Protein AF-A0A3D2X6V4-F1 (afdb_monomer)

Radius of gyration: 18.74 Å; Cα contacts (8 Å, |Δi|>4): 229; chains: 1; bounding box: 44×40×60 Å

Mean predicted aligned error: 4.32 Å

Structure (mmCIF, N/CA/C/O backbone):
data_AF-A0A3D2X6V4-F1
#
_entry.id   AF-A0A3D2X6V4-F1
#
loop_
_atom_site.group_PDB
_atom_site.id
_atom_site.type_symbol
_atom_site.label_atom_id
_atom_site.label_alt_id
_atom_site.label_comp_id
_atom_site.label_asym_id
_atom_site.label_entity_id
_atom_site.label_seq_id
_atom_site.pdbx_PDB_ins_code
_atom_site.Cartn_x
_atom_site.Cartn_y
_atom_site.Cartn_z
_atom_site.occupancy
_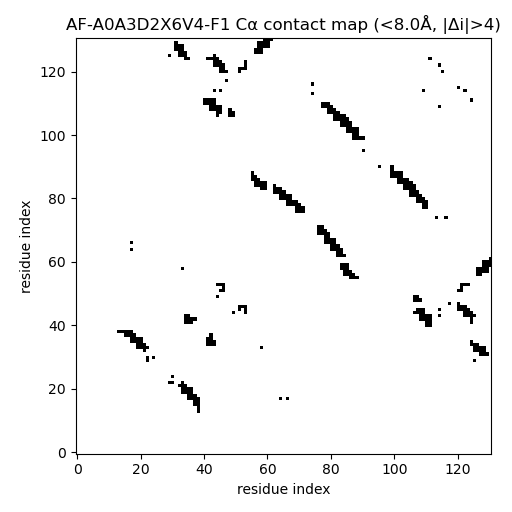atom_site.B_iso_or_equiv
_atom_site.auth_seq_id
_atom_site.auth_comp_id
_atom_site.auth_asym_id
_atom_site.auth_atom_id
_atom_site.pdbx_PDB_model_num
ATOM 1 N N . THR A 1 1 ? -25.297 -5.322 30.248 1.00 78.06 1 THR A N 1
ATOM 2 C CA . THR A 1 1 ? -25.780 -3.931 30.101 1.00 78.06 1 THR A CA 1
ATOM 3 C C . THR A 1 1 ? -25.571 -3.215 31.419 1.00 78.06 1 THR A C 1
ATOM 5 O O . THR A 1 1 ? -25.743 -3.852 32.450 1.00 78.06 1 THR A O 1
ATOM 8 N N . LYS A 1 2 ? -25.126 -1.953 31.391 1.00 87.19 2 LYS A N 1
ATOM 9 C CA . LYS A 1 2 ? -24.884 -1.101 32.570 1.00 87.19 2 LYS A CA 1
ATOM 10 C C . LYS A 1 2 ? -25.842 0.096 32.494 1.00 87.19 2 LYS A C 1
ATOM 12 O O . LYS A 1 2 ? -26.095 0.571 31.390 1.00 87.19 2 LYS A O 1
ATOM 17 N N . GLU A 1 3 ? -26.372 0.552 33.625 1.00 90.50 3 GLU A N 1
ATOM 18 C CA . GLU A 1 3 ? -27.069 1.842 33.704 1.00 90.50 3 GLU A CA 1
ATOM 19 C C . GLU A 1 3 ? -26.034 2.962 33.853 1.00 90.50 3 GLU A C 1
ATOM 21 O O . GLU A 1 3 ? -25.166 2.889 34.726 1.00 90.50 3 GLU A O 1
ATOM 26 N N . TYR A 1 4 ? -26.099 3.951 32.963 1.00 94.31 4 TYR A N 1
ATOM 27 C CA . TYR A 1 4 ? -25.182 5.090 32.932 1.00 94.31 4 TYR A CA 1
ATOM 28 C C . TYR A 1 4 ? -25.797 6.294 33.643 1.00 94.31 4 TYR A C 1
ATOM 30 O O . TYR A 1 4 ? -27.011 6.496 33.581 1.00 94.31 4 TYR A O 1
ATOM 38 N N . GLN A 1 5 ? -24.957 7.087 34.300 1.00 95.06 5 GLN A N 1
ATOM 39 C CA . GLN A 1 5 ? -25.352 8.317 34.987 1.00 95.06 5 GLN A CA 1
ATOM 40 C C . GLN A 1 5 ? -24.787 9.552 34.281 1.00 95.06 5 GLN A C 1
ATOM 42 O O . GLN A 1 5 ? -23.869 9.465 33.464 1.00 95.06 5 GLN A O 1
ATOM 47 N N . GLU A 1 6 ? -25.358 10.716 34.587 1.00 93.69 6 GLU A N 1
ATOM 48 C CA . GLU A 1 6 ? -24.840 11.995 34.105 1.00 93.69 6 GLU A CA 1
ATOM 49 C C . GLU A 1 6 ? -23.374 12.163 34.541 1.00 93.69 6 GLU A C 1
ATOM 51 O O . GLU A 1 6 ? -23.052 12.038 35.721 1.00 93.69 6 GLU A O 1
ATOM 56 N N . GLY A 1 7 ? -22.486 12.410 33.574 1.00 94.69 7 GLY A N 1
ATOM 57 C CA . GLY A 1 7 ? -21.041 12.512 33.798 1.00 94.69 7 GLY A CA 1
ATOM 58 C C . GLY A 1 7 ? -20.243 11.218 33.591 1.00 94.69 7 GLY A C 1
ATOM 59 O O . GLY A 1 7 ? -19.022 11.263 33.703 1.00 94.69 7 GLY A O 1
ATOM 60 N N . ASP A 1 8 ? -20.877 10.086 33.262 1.00 95.88 8 ASP A N 1
ATOM 61 C CA . ASP A 1 8 ? -20.138 8.876 32.881 1.00 95.88 8 ASP A CA 1
ATOM 62 C C . ASP A 1 8 ? -19.382 9.075 31.553 1.00 95.88 8 ASP A C 1
ATOM 64 O O . ASP A 1 8 ? -19.969 9.429 30.528 1.00 95.88 8 ASP A O 1
ATOM 68 N N . GLU A 1 9 ? -18.086 8.755 31.551 1.00 95.69 9 GLU A N 1
ATOM 69 C CA . GLU A 1 9 ? -17.241 8.737 30.356 1.00 95.69 9 GLU A CA 1
ATOM 70 C C . GLU A 1 9 ? -16.911 7.299 29.938 1.00 95.69 9 GLU A C 1
ATOM 72 O O . GLU A 1 9 ? -16.644 6.421 30.765 1.00 95.69 9 GLU A O 1
ATOM 77 N N . ILE A 1 10 ? -16.920 7.051 28.628 1.00 93.81 10 ILE A N 1
ATOM 78 C CA . ILE A 1 10 ? -16.457 5.794 28.038 1.00 93.81 10 ILE A CA 1
ATOM 79 C C . ILE A 1 10 ? -15.266 6.121 27.150 1.00 93.81 10 ILE A C 1
ATOM 81 O O . ILE A 1 10 ? -15.422 6.698 26.074 1.00 93.81 10 ILE A O 1
ATOM 85 N N . GLU A 1 11 ? -14.082 5.717 27.591 1.00 95.62 11 GLU A N 1
ATOM 86 C CA . GLU A 1 11 ? -12.873 5.807 26.785 1.00 95.62 11 GLU A CA 1
ATOM 87 C C . GLU A 1 11 ? -12.680 4.520 25.976 1.00 95.62 11 GLU A C 1
ATOM 89 O O . GLU A 1 11 ? -12.779 3.407 26.498 1.00 95.62 11 GLU A O 1
ATOM 94 N N . LEU A 1 12 ? -12.399 4.678 24.682 1.00 95.00 12 LEU A N 1
ATOM 95 C CA . LEU A 1 12 ? -12.106 3.580 23.772 1.00 95.00 12 LEU A CA 1
ATOM 96 C C . LEU A 1 12 ? -10.762 3.829 23.095 1.00 95.00 12 LEU A C 1
ATOM 98 O O . LEU A 1 12 ? -10.598 4.787 22.341 1.00 95.00 12 LEU A O 1
ATOM 102 N N . THR A 1 13 ? -9.823 2.914 23.300 1.00 95.56 13 THR A N 1
ATOM 103 C CA . THR A 1 13 ? -8.584 2.859 22.526 1.00 95.56 13 THR A CA 1
ATOM 104 C C . THR A 1 13 ? -8.712 1.763 21.478 1.00 95.56 13 THR A C 1
ATOM 106 O O . THR A 1 13 ? -8.885 0.591 21.809 1.00 95.56 13 THR A O 1
ATOM 109 N N . LEU A 1 14 ? -8.639 2.146 20.205 1.00 95.25 14 LEU A N 1
ATOM 110 C CA . LEU A 1 14 ? -8.661 1.218 19.078 1.00 95.25 14 LEU A CA 1
ATOM 111 C C . LEU A 1 14 ? -7.256 1.032 18.514 1.00 95.25 14 LEU A C 1
ATOM 113 O O . LEU A 1 14 ? -6.478 1.985 18.439 1.00 95.25 14 LEU A O 1
ATOM 117 N N . ASP A 1 15 ? -6.954 -0.191 18.082 1.00 94.44 15 ASP A N 1
ATOM 118 C CA . ASP A 1 15 ? -5.701 -0.488 17.400 1.00 94.44 15 ASP A CA 1
ATOM 119 C C . ASP A 1 15 ? -5.670 0.194 16.024 1.00 94.44 15 ASP A C 1
ATOM 121 O O . ASP A 1 15 ? -6.526 -0.025 15.164 1.00 94.44 15 ASP A O 1
ATOM 125 N N . MET A 1 16 ? -4.664 1.045 15.835 1.00 95.31 16 MET A N 1
ATOM 126 C CA . MET A 1 16 ? -4.398 1.773 14.596 1.00 95.31 16 MET A CA 1
ATOM 127 C C . MET A 1 16 ? -3.050 1.362 13.990 1.00 95.31 16 MET A C 1
ATOM 129 O O . MET A 1 16 ? -2.430 2.152 13.265 1.00 95.31 16 MET A O 1
ATOM 133 N N . SER A 1 17 ? -2.587 0.151 14.304 1.00 96.19 17 SER A N 1
ATOM 134 C CA . SER A 1 17 ? -1.446 -0.494 13.665 1.00 96.19 17 SER A CA 1
ATOM 135 C C . SER A 1 17 ? -1.712 -0.711 12.177 1.00 96.19 17 SER A C 1
ATOM 137 O O . SER A 1 17 ? -2.854 -0.811 11.717 1.00 96.19 17 SER A O 1
ATOM 139 N N . VAL A 1 18 ? -0.633 -0.751 11.398 1.00 97.25 18 VAL A N 1
ATOM 140 C CA . VAL A 1 18 ? -0.713 -1.122 9.986 1.00 97.25 18 VAL A CA 1
ATOM 141 C C . VAL A 1 18 ? -0.752 -2.641 9.890 1.00 97.25 18 VAL A C 1
ATOM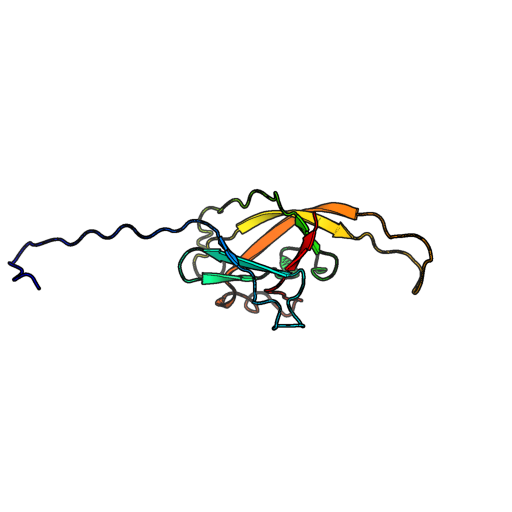 143 O O . VAL A 1 18 ? 0.139 -3.323 10.391 1.00 97.25 18 VAL A O 1
ATOM 146 N N . HIS A 1 19 ? -1.757 -3.163 9.200 1.00 96.81 19 HIS A N 1
ATOM 147 C CA . HIS A 1 19 ? -1.885 -4.577 8.894 1.00 96.81 19 HIS A CA 1
ATOM 148 C C . HIS A 1 19 ? -1.605 -4.831 7.416 1.00 96.81 19 HIS A C 1
ATOM 150 O O . HIS A 1 19 ? -2.122 -4.141 6.532 1.00 96.81 19 HIS A O 1
ATOM 156 N N . LYS A 1 20 ? -0.813 -5.873 7.164 1.00 96.94 20 LYS A N 1
ATOM 157 C CA . LYS A 1 20 ? -0.764 -6.550 5.871 1.00 96.94 20 LYS A CA 1
ATOM 158 C C . LYS A 1 20 ? -1.968 -7.482 5.781 1.00 96.94 20 LYS A C 1
ATOM 160 O O . LYS A 1 20 ? -2.155 -8.341 6.640 1.00 96.94 20 LYS A O 1
ATOM 165 N N . VAL A 1 21 ? -2.795 -7.284 4.764 1.00 97.56 21 VAL A N 1
ATOM 166 C CA . VAL A 1 21 ? -4.016 -8.056 4.536 1.00 97.56 21 VAL A CA 1
ATOM 167 C C . VAL A 1 21 ? -3.798 -8.979 3.350 1.00 97.56 21 VAL A C 1
ATOM 169 O O . VAL A 1 21 ? -3.379 -8.541 2.277 1.00 97.56 21 VAL A O 1
ATOM 172 N N . TYR A 1 22 ? -4.128 -10.251 3.550 1.00 97.81 22 TYR A N 1
ATOM 173 C CA . TYR A 1 22 ? -4.006 -11.310 2.557 1.00 97.81 22 TYR A CA 1
ATOM 174 C C . TYR A 1 22 ? -5.376 -11.877 2.222 1.00 97.81 22 TYR A C 1
ATOM 176 O O . TYR A 1 22 ? -6.260 -11.969 3.076 1.00 97.81 22 TYR A O 1
ATOM 184 N N . THR A 1 23 ? -5.555 -12.279 0.969 1.00 97.88 23 THR A N 1
ATOM 185 C CA . THR A 1 23 ? -6.773 -12.985 0.565 1.00 97.88 23 THR A CA 1
ATOM 186 C C . THR A 1 23 ? -6.675 -14.480 0.831 1.00 97.88 23 THR A C 1
ATOM 188 O O . THR A 1 23 ? -5.593 -15.055 0.928 1.00 97.88 23 THR A O 1
ATOM 191 N N . ASN A 1 24 ? -7.834 -15.132 0.916 1.00 98.19 24 ASN A N 1
ATOM 192 C CA . ASN A 1 24 ? -7.899 -16.582 0.812 1.00 98.19 24 ASN A CA 1
ATOM 193 C C . ASN A 1 24 ? -7.323 -17.038 -0.543 1.00 98.19 24 ASN A C 1
ATOM 195 O O . ASN A 1 24 ? -7.578 -16.398 -1.562 1.00 98.19 24 ASN A O 1
ATOM 199 N N . SER A 1 25 ? -6.639 -18.184 -0.576 1.00 96.50 25 SER A N 1
ATOM 200 C CA . SER A 1 25 ? -6.028 -18.744 -1.793 1.00 96.50 25 SER A CA 1
ATOM 201 C C . SER A 1 25 ? -7.012 -19.020 -2.939 1.00 96.50 25 SER A C 1
ATOM 203 O O . SER A 1 25 ? -6.598 -19.162 -4.085 1.00 96.50 25 SER A O 1
ATOM 205 N N . LYS A 1 26 ? -8.322 -19.060 -2.664 1.00 97.81 26 LYS A N 1
ATOM 206 C CA . LYS A 1 26 ? -9.371 -19.151 -3.691 1.00 97.81 26 LYS A CA 1
ATOM 207 C C . LYS A 1 26 ? -9.550 -17.861 -4.505 1.00 97.81 26 LYS A C 1
ATOM 209 O O . LYS A 1 26 ? -10.207 -17.896 -5.543 1.00 97.81 26 LYS A O 1
ATOM 214 N N . VAL A 1 27 ? -8.989 -16.730 -4.071 1.00 98.12 27 VAL A N 1
ATOM 215 C CA . VAL A 1 27 ? -9.018 -15.462 -4.816 1.00 98.12 27 VAL A CA 1
ATOM 216 C C . VAL A 1 27 ? -7.815 -15.408 -5.758 1.00 98.12 27 VAL A C 1
ATOM 218 O O . VAL A 1 27 ? -6.781 -14.817 -5.452 1.00 98.12 27 VAL A O 1
ATOM 221 N N . ALA A 1 28 ? -7.951 -16.037 -6.926 1.00 97.44 28 ALA A N 1
ATOM 222 C CA . ALA A 1 28 ? -6.847 -16.222 -7.873 1.00 97.44 28 ALA A CA 1
ATOM 223 C C . ALA A 1 28 ? -6.132 -14.908 -8.249 1.00 97.44 28 ALA A C 1
ATOM 225 O O . ALA A 1 28 ? -4.905 -14.861 -8.259 1.00 97.44 28 ALA A O 1
ATOM 226 N N . ASN A 1 29 ? -6.880 -13.818 -8.457 1.00 97.00 29 ASN A N 1
ATOM 227 C CA . ASN A 1 29 ? -6.317 -12.525 -8.870 1.00 97.00 29 ASN A CA 1
ATOM 228 C C . ASN A 1 29 ? -5.400 -11.873 -7.820 1.00 97.00 29 ASN A C 1
ATOM 230 O O . ASN A 1 29 ? -4.624 -10.988 -8.169 1.00 97.00 29 ASN A O 1
ATOM 234 N N . ASN A 1 30 ? -5.475 -12.310 -6.558 1.00 97.56 30 ASN A N 1
ATOM 235 C CA . ASN A 1 30 ? -4.703 -11.751 -5.448 1.00 97.56 30 ASN A CA 1
ATOM 236 C C . ASN A 1 30 ? -3.665 -12.738 -4.893 1.00 97.56 30 ASN A C 1
ATOM 238 O O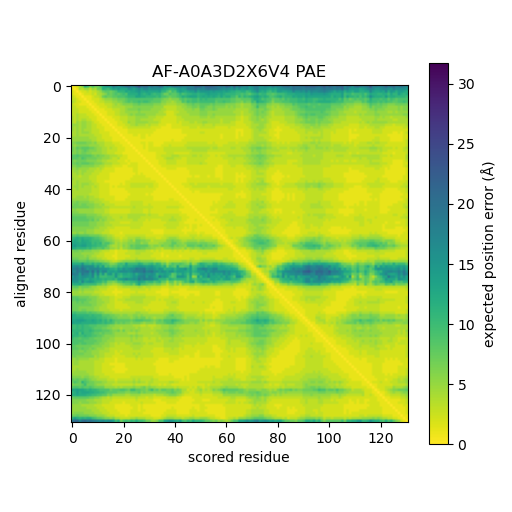 . ASN A 1 30 ? -3.114 -12.525 -3.813 1.00 97.56 30 ASN A O 1
ATOM 242 N N . THR A 1 31 ? -3.382 -13.822 -5.618 1.00 96.31 31 THR A N 1
ATOM 243 C CA . THR A 1 31 ? -2.316 -14.755 -5.239 1.00 96.31 31 THR A CA 1
ATOM 244 C C . THR A 1 31 ? -0.964 -14.039 -5.269 1.00 96.31 31 THR A C 1
ATOM 246 O O . THR A 1 31 ? -0.621 -13.403 -6.263 1.00 96.31 31 THR A O 1
ATOM 249 N N . GLY A 1 32 ? -0.205 -14.128 -4.171 1.00 96.06 32 GLY A N 1
ATOM 250 C CA . GLY A 1 32 ? 1.077 -13.426 -4.020 1.00 96.06 32 GLY A CA 1
ATOM 251 C C . GLY A 1 32 ? 0.954 -11.904 -3.881 1.00 96.06 32 GLY A C 1
ATOM 252 O O . GLY A 1 32 ? 1.937 -11.196 -4.083 1.00 96.06 32 GLY A O 1
ATOM 253 N N . MET A 1 33 ? -0.242 -11.390 -3.574 1.00 97.81 33 MET A N 1
ATOM 254 C CA . MET A 1 33 ? -0.491 -9.963 -3.379 1.00 97.81 33 MET A CA 1
ATOM 255 C C . MET A 1 33 ? -0.828 -9.653 -1.919 1.00 97.81 33 MET A C 1
ATOM 257 O O . MET A 1 33 ? -1.451 -10.455 -1.221 1.00 97.81 33 MET A O 1
ATOM 261 N N . VAL A 1 34 ? -0.499 -8.436 -1.499 1.00 97.62 34 VAL A N 1
ATOM 262 C CA . VAL A 1 34 ? -0.795 -7.884 -0.177 1.00 97.62 34 VAL A CA 1
ATOM 263 C C . VAL A 1 34 ? -1.487 -6.530 -0.314 1.00 97.62 34 VAL A C 1
A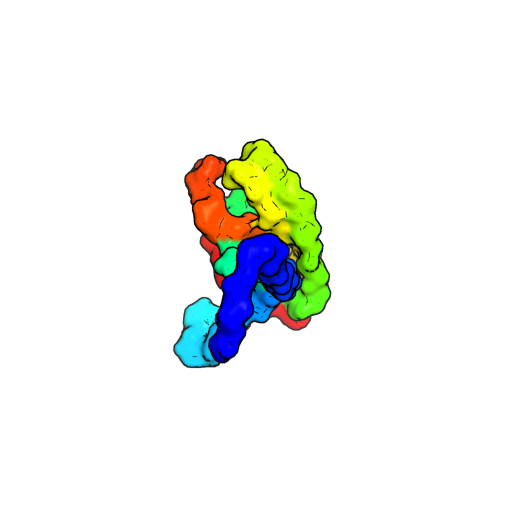TOM 265 O O . VAL A 1 34 ? -1.143 -5.729 -1.183 1.00 97.62 34 VAL A O 1
ATOM 268 N N . ALA A 1 35 ? -2.470 -6.267 0.542 1.00 98.31 35 ALA A N 1
ATOM 269 C CA . ALA A 1 35 ? -3.039 -4.934 0.730 1.00 98.31 35 ALA A CA 1
ATOM 270 C C . ALA A 1 35 ? -2.602 -4.367 2.084 1.00 98.31 35 ALA A C 1
ATOM 272 O O . ALA A 1 35 ? -2.349 -5.116 3.029 1.00 98.31 35 ALA A O 1
ATOM 273 N N . LEU A 1 36 ? -2.528 -3.042 2.188 1.00 98.31 36 LEU A N 1
ATOM 274 C CA . LEU A 1 36 ? -2.227 -2.361 3.445 1.00 98.31 36 LEU A CA 1
ATOM 275 C C . LEU A 1 36 ? -3.500 -1.761 4.035 1.00 98.31 36 LEU A C 1
ATOM 277 O O . LEU A 1 36 ? -4.279 -1.116 3.331 1.00 98.31 36 LEU A O 1
ATOM 281 N N . GLN A 1 37 ? -3.690 -1.954 5.335 1.00 98.25 37 GLN A N 1
ATOM 282 C CA . GLN A 1 37 ? -4.813 -1.410 6.086 1.00 98.25 37 GLN A CA 1
ATOM 283 C C . GLN A 1 37 ? -4.310 -0.736 7.360 1.00 98.25 37 GLN A C 1
ATOM 285 O O . GLN A 1 37 ? -3.402 -1.242 8.012 1.00 98.25 37 GLN A O 1
ATOM 290 N N . ARG A 1 38 ? -4.924 0.385 7.745 1.00 97.50 38 ARG A N 1
ATOM 291 C CA . ARG A 1 38 ? -4.721 1.007 9.057 1.00 97.50 38 ARG A CA 1
ATOM 292 C C . ARG A 1 38 ? -6.066 1.417 9.645 1.00 97.50 38 ARG A C 1
ATOM 294 O O . ARG A 1 38 ? -6.766 2.249 9.063 1.00 97.50 38 ARG A O 1
ATOM 301 N N . GLY A 1 39 ? -6.430 0.844 10.793 1.00 96.19 39 GLY A N 1
ATOM 302 C CA . GLY A 1 39 ? -7.786 0.977 11.328 1.00 96.19 39 GLY A CA 1
ATOM 303 C C . GLY A 1 39 ? -8.820 0.508 10.290 1.00 96.19 39 GLY A C 1
ATOM 304 O O . GLY A 1 39 ? -8.632 -0.556 9.702 1.00 96.19 39 GLY A O 1
ATOM 305 N N . PRO A 1 40 ? -9.879 1.280 9.993 1.00 96.38 40 PRO A N 1
ATOM 306 C CA . PRO A 1 40 ? -10.885 0.900 8.997 1.00 96.38 40 PRO A CA 1
ATOM 307 C C . PRO A 1 40 ? -10.481 1.212 7.544 1.00 96.38 40 PRO A C 1
ATOM 309 O O . PRO A 1 40 ? -11.253 0.945 6.626 1.00 96.38 40 PRO A O 1
ATOM 312 N N . LEU A 1 41 ? -9.315 1.826 7.313 1.00 97.50 41 LEU A N 1
ATOM 313 C CA . LEU A 1 41 ? -8.946 2.358 6.002 1.00 97.50 41 LEU A CA 1
ATOM 314 C C . LEU A 1 41 ? -8.027 1.404 5.243 1.00 97.50 41 LEU A C 1
ATOM 316 O O . LEU A 1 41 ? -6.945 1.061 5.720 1.00 97.50 41 LEU A O 1
ATOM 320 N N . VAL A 1 42 ? -8.437 1.048 4.026 1.00 98.56 42 VAL A N 1
ATOM 321 C CA . VAL A 1 42 ? -7.590 0.386 3.025 1.00 98.56 42 VAL A CA 1
ATOM 322 C C . VAL A 1 42 ? -6.768 1.438 2.285 1.00 98.56 42 VAL A C 1
ATOM 324 O O . VAL A 1 42 ? -7.271 2.517 1.968 1.00 98.56 42 VAL A O 1
ATOM 327 N N . TYR A 1 43 ? -5.512 1.114 2.000 1.00 98.56 43 TYR A N 1
ATOM 328 C CA . TYR A 1 43 ? -4.565 1.980 1.308 1.00 98.56 43 TYR A CA 1
ATOM 329 C C . TYR A 1 43 ? -4.311 1.517 -0.130 1.00 98.56 43 TYR A C 1
ATOM 331 O O . TYR A 1 43 ? -4.442 0.337 -0.457 1.00 98.56 43 TYR A O 1
ATOM 339 N N . CYS A 1 44 ? -3.911 2.454 -0.987 1.00 98.38 44 CYS A N 1
ATOM 340 C CA . CYS A 1 44 ? -3.465 2.197 -2.352 1.00 98.38 44 CYS A CA 1
ATOM 341 C C . CYS A 1 44 ? -2.180 2.965 -2.675 1.00 98.38 44 CYS A C 1
ATOM 343 O O . CYS A 1 44 ? -1.915 4.024 -2.103 1.00 98.38 44 CYS A O 1
ATOM 345 N N . VAL A 1 45 ? -1.413 2.460 -3.640 1.00 98.19 45 VAL A N 1
ATOM 346 C CA . VAL A 1 45 ? -0.319 3.207 -4.275 1.00 98.19 45 VAL A CA 1
ATOM 347 C C . VAL A 1 45 ? -0.858 3.950 -5.493 1.00 98.19 45 VAL A C 1
ATOM 349 O O . VAL A 1 45 ? -1.545 3.356 -6.324 1.00 98.19 45 VAL A O 1
ATOM 352 N N . GLU A 1 46 ? -0.562 5.245 -5.591 1.00 97.62 46 GLU A N 1
ATOM 353 C CA . GLU A 1 46 ? -0.956 6.115 -6.707 1.00 97.62 46 GLU A CA 1
ATOM 354 C C . GLU A 1 46 ? 0.283 6.537 -7.510 1.00 97.62 46 GLU A C 1
ATOM 356 O O . GLU A 1 46 ? 1.339 6.807 -6.935 1.00 97.62 46 GLU A O 1
ATOM 361 N N . GLY A 1 47 ? 0.167 6.597 -8.839 1.00 97.19 47 GLY A N 1
ATOM 362 C CA . GLY A 1 47 ? 1.281 6.889 -9.742 1.00 97.19 47 GLY A CA 1
ATOM 363 C C . GLY A 1 47 ? 2.003 8.193 -9.411 1.00 97.19 47 GLY A C 1
ATOM 364 O O . GLY A 1 47 ? 3.233 8.205 -9.378 1.00 97.19 47 GLY A O 1
ATOM 365 N N . ILE A 1 48 ? 1.259 9.251 -9.070 1.00 95.62 48 ILE A N 1
ATOM 366 C CA . ILE A 1 48 ? 1.839 10.569 -8.769 1.00 95.62 48 ILE A CA 1
ATOM 367 C C . ILE A 1 48 ? 2.849 10.537 -7.610 1.00 95.62 48 ILE A C 1
ATOM 369 O O . ILE A 1 48 ? 3.831 11.273 -7.640 1.00 95.62 48 ILE A O 1
ATOM 373 N N . ASP A 1 49 ? 2.665 9.643 -6.634 1.00 95.88 49 ASP A N 1
ATOM 374 C CA . ASP A 1 49 ? 3.571 9.504 -5.486 1.00 95.88 49 ASP A CA 1
ATOM 375 C C . ASP A 1 49 ? 4.682 8.464 -5.724 1.00 95.88 49 ASP A C 1
ATOM 377 O O . ASP A 1 49 ? 5.569 8.286 -4.890 1.00 95.88 49 ASP A O 1
ATOM 381 N N . ASN A 1 50 ? 4.620 7.740 -6.846 1.00 97.44 50 ASN A N 1
ATOM 382 C CA . ASN A 1 50 ? 5.389 6.522 -7.099 1.00 97.44 50 ASN A CA 1
ATOM 383 C C . ASN A 1 50 ? 6.022 6.503 -8.503 1.00 97.44 50 ASN A C 1
ATOM 385 O O . ASN A 1 50 ? 6.122 5.453 -9.143 1.00 97.44 50 ASN A O 1
ATOM 389 N N . GLN A 1 51 ? 6.477 7.668 -8.975 1.00 95.62 51 GLN A N 1
ATOM 390 C CA . GLN A 1 51 ? 7.175 7.848 -10.260 1.00 95.62 51 GLN A CA 1
ATOM 391 C C . GLN A 1 51 ? 6.347 7.424 -11.490 1.00 95.62 51 GLN A C 1
ATOM 393 O O . GLN A 1 51 ? 6.905 7.044 -12.512 1.00 95.62 51 GLN A O 1
ATOM 398 N N . ASN A 1 52 ? 5.015 7.481 -11.396 1.00 95.31 52 ASN A N 1
ATOM 399 C CA . ASN A 1 52 ? 4.053 7.109 -12.443 1.00 95.31 52 ASN A CA 1
ATOM 400 C C . ASN A 1 52 ? 4.181 5.680 -12.993 1.00 95.31 52 ASN A C 1
ATOM 402 O O . ASN A 1 52 ? 3.617 5.369 -14.039 1.00 95.31 52 ASN A O 1
ATOM 406 N N . ASP A 1 53 ? 4.854 4.802 -12.255 1.00 95.50 53 ASP A N 1
ATOM 407 C CA . ASP A 1 53 ? 4.947 3.383 -12.562 1.00 95.50 53 ASP A CA 1
ATOM 408 C C . ASP A 1 53 ? 4.787 2.597 -11.263 1.00 95.50 53 ASP A C 1
ATOM 410 O O . ASP A 1 53 ? 5.718 2.449 -10.469 1.00 95.50 53 ASP A O 1
ATOM 414 N N . ILE A 1 54 ? 3.561 2.133 -11.040 1.00 97.19 54 ILE A N 1
ATOM 415 C CA . ILE A 1 54 ? 3.203 1.300 -9.888 1.00 97.19 54 ILE A CA 1
ATOM 416 C C . ILE A 1 54 ? 3.243 -0.195 -10.213 1.00 97.19 54 ILE A C 1
ATOM 418 O O . ILE A 1 54 ? 3.136 -1.031 -9.314 1.00 97.19 54 ILE A O 1
ATOM 422 N N . LEU A 1 55 ? 3.322 -0.554 -11.498 1.00 95.94 55 LEU A N 1
ATOM 423 C CA . LEU A 1 55 ? 3.200 -1.942 -11.932 1.00 95.94 55 LEU A CA 1
ATOM 424 C C . LEU A 1 55 ? 4.494 -2.710 -11.667 1.00 95.94 55 LEU A C 1
ATOM 426 O O . LEU A 1 55 ? 4.424 -3.897 -11.346 1.00 95.94 55 LEU A O 1
ATOM 430 N N . SER A 1 56 ? 5.636 -2.021 -11.732 1.00 96.81 56 SER A N 1
ATOM 431 C CA . SER A 1 56 ? 6.962 -2.557 -11.411 1.00 96.81 56 SER A CA 1
ATOM 432 C C . SER A 1 56 ? 7.250 -2.677 -9.910 1.00 96.81 56 SER A C 1
ATOM 434 O O . SER A 1 56 ? 8.265 -3.277 -9.535 1.00 96.81 56 SER A O 1
ATOM 436 N N . LEU A 1 57 ? 6.382 -2.122 -9.056 1.00 97.62 57 LEU A N 1
ATOM 437 C CA . LEU A 1 57 ? 6.542 -2.131 -7.607 1.00 97.62 57 LEU A CA 1
ATOM 438 C C . LEU A 1 57 ? 6.175 -3.480 -6.993 1.00 97.62 57 LEU A C 1
ATOM 440 O O . LEU A 1 57 ? 5.223 -4.153 -7.396 1.00 97.62 57 LEU A O 1
ATOM 444 N N . SER A 1 58 ? 6.907 -3.854 -5.952 1.00 97.56 58 SER A N 1
ATOM 445 C CA . SER A 1 58 ? 6.552 -4.943 -5.048 1.00 97.56 58 SER A CA 1
ATOM 446 C C . SER A 1 58 ? 6.934 -4.580 -3.614 1.00 97.56 58 SER A C 1
ATOM 448 O O . SER A 1 58 ? 7.918 -3.877 -3.374 1.00 97.56 58 SER A O 1
ATOM 450 N N . LEU A 1 59 ? 6.145 -5.061 -2.661 1.00 95.81 59 LEU A N 1
ATOM 451 C CA . LEU A 1 59 ? 6.424 -4.980 -1.232 1.00 95.81 59 LEU A CA 1
ATOM 452 C C . LEU A 1 59 ? 7.321 -6.164 -0.831 1.00 95.81 59 LEU A C 1
ATOM 454 O O . LEU A 1 59 ? 7.239 -7.225 -1.447 1.00 95.81 59 LEU A O 1
ATOM 458 N N . THR A 1 60 ? 8.185 -6.000 0.173 1.00 92.62 60 THR A N 1
ATOM 459 C CA . THR A 1 60 ? 8.974 -7.122 0.713 1.00 92.62 60 THR A CA 1
ATOM 460 C C . THR A 1 60 ? 8.330 -7.689 1.978 1.00 92.62 60 THR A C 1
ATOM 462 O O . THR A 1 60 ? 7.773 -6.939 2.787 1.00 92.62 60 THR A O 1
ATOM 465 N N . GLU A 1 61 ? 8.426 -9.000 2.204 1.00 87.44 61 GLU A N 1
ATOM 466 C CA . GLU A 1 61 ? 7.827 -9.668 3.378 1.00 87.44 61 GLU A CA 1
ATOM 467 C C . GLU A 1 61 ? 8.195 -8.988 4.709 1.00 87.44 61 GLU A C 1
ATOM 469 O O . GLU A 1 61 ? 7.363 -8.870 5.613 1.00 87.44 61 GLU A O 1
ATOM 474 N N . HIS A 1 62 ? 9.399 -8.421 4.792 1.00 88.44 62 HIS A N 1
ATOM 475 C CA . HIS A 1 62 ? 9.920 -7.738 5.977 1.00 88.44 62 HIS A CA 1
ATOM 476 C C . HIS A 1 62 ? 9.939 -6.205 5.874 1.00 88.44 62 HIS A C 1
ATOM 478 O O . HIS A 1 62 ? 10.592 -5.545 6.682 1.00 88.44 62 HIS A O 1
ATOM 484 N N . SER A 1 63 ? 9.238 -5.614 4.899 1.00 85.88 63 SER A N 1
ATOM 485 C CA . SER A 1 63 ? 9.095 -4.157 4.797 1.00 85.88 63 SER A CA 1
ATOM 486 C C . SER A 1 63 ? 8.518 -3.584 6.094 1.00 85.88 63 SER A C 1
ATOM 488 O O . SER A 1 63 ? 7.379 -3.883 6.460 1.00 85.88 63 SER A O 1
ATOM 490 N N . LEU A 1 64 ? 9.284 -2.718 6.757 1.00 89.12 64 LEU A N 1
ATOM 491 C CA . LEU A 1 64 ? 8.772 -1.892 7.845 1.00 89.12 64 LEU A CA 1
ATOM 492 C C . LEU A 1 64 ? 7.944 -0.756 7.244 1.00 89.12 64 LEU A C 1
ATOM 494 O O . LEU A 1 64 ? 8.439 0.019 6.424 1.00 89.12 64 LEU A O 1
ATOM 498 N N . ILE A 1 65 ? 6.674 -0.684 7.641 1.00 96.50 65 ILE A N 1
ATOM 499 C CA . ILE A 1 65 ? 5.741 0.328 7.152 1.00 96.50 65 ILE A CA 1
ATOM 500 C C . ILE A 1 65 ? 5.657 1.456 8.169 1.00 96.50 65 ILE A C 1
ATOM 502 O O . ILE A 1 65 ? 5.211 1.263 9.299 1.00 96.50 65 ILE A O 1
ATOM 506 N N . THR A 1 66 ? 6.063 2.646 7.742 1.00 97.12 66 THR A N 1
ATOM 507 C CA . THR A 1 66 ? 6.051 3.850 8.567 1.00 97.12 66 THR A CA 1
ATOM 508 C C . THR A 1 66 ? 4.774 4.636 8.314 1.00 97.12 66 THR A C 1
ATOM 510 O O . THR A 1 66 ? 4.461 4.991 7.175 1.00 97.12 66 THR A O 1
ATOM 513 N N . VAL A 1 67 ? 4.052 4.937 9.391 1.00 97.06 67 VAL A N 1
ATOM 514 C CA . VAL A 1 67 ? 2.905 5.848 9.377 1.00 97.06 67 VAL A CA 1
ATOM 515 C C . VAL A 1 67 ? 3.424 7.280 9.398 1.00 97.06 67 VAL A C 1
ATOM 517 O O . VAL A 1 67 ? 4.155 7.659 10.312 1.00 97.06 67 VAL A O 1
ATOM 520 N N . GLN A 1 68 ? 3.052 8.077 8.402 1.00 95.62 68 GLN A N 1
ATOM 521 C CA . GLN A 1 68 ? 3.475 9.473 8.324 1.00 95.62 68 GLN A CA 1
ATOM 522 C C . GLN A 1 68 ? 2.544 10.395 9.126 1.00 95.62 68 GLN A C 1
ATOM 524 O O . GLN A 1 68 ? 1.362 10.080 9.308 1.00 95.62 68 GLN A O 1
ATOM 529 N N . PRO A 1 69 ? 3.034 11.557 9.596 1.00 90.69 69 PRO A N 1
ATOM 530 C CA . PRO A 1 69 ? 2.177 12.592 10.160 1.00 90.69 69 PRO A CA 1
ATOM 531 C C . PRO A 1 69 ? 1.057 12.994 9.193 1.00 90.69 69 PRO A C 1
ATOM 533 O O . PRO A 1 69 ? 1.222 12.939 7.975 1.00 90.69 69 PRO A O 1
ATOM 536 N N . VAL A 1 70 ? -0.084 13.423 9.738 1.00 86.62 70 VAL A N 1
ATOM 537 C CA . VAL A 1 70 ? -1.203 13.925 8.927 1.00 86.62 70 VAL A CA 1
ATOM 538 C C . VAL A 1 70 ? -0.738 15.119 8.099 1.00 86.62 70 VAL A C 1
ATOM 540 O O . VAL A 1 70 ? -0.271 16.120 8.647 1.00 86.62 70 VAL A O 1
ATOM 543 N N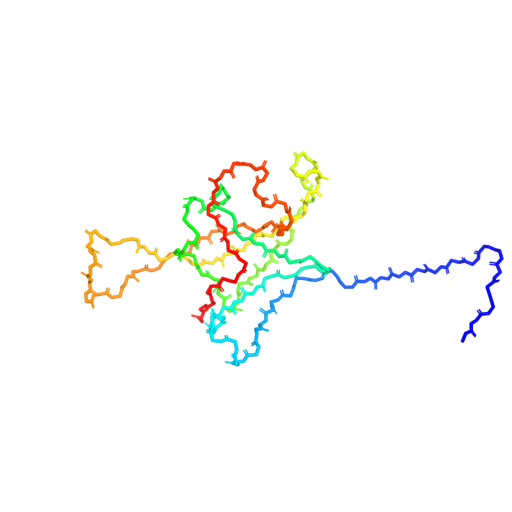 . ILE A 1 71 ? -0.922 15.039 6.785 1.00 77.19 71 ILE A N 1
ATOM 544 C CA . ILE A 1 71 ? -0.616 16.138 5.873 1.00 77.19 71 ILE A CA 1
ATOM 545 C C . ILE A 1 71 ? -1.898 16.954 5.702 1.00 77.19 71 ILE A C 1
ATOM 547 O O . ILE A 1 71 ? -2.763 16.598 4.907 1.00 77.19 71 ILE A O 1
ATOM 551 N N . LYS A 1 72 ? -2.042 18.027 6.490 1.00 73.69 72 LYS A N 1
ATOM 552 C CA . LYS A 1 72 ? -3.284 18.822 6.590 1.00 73.69 72 LYS A CA 1
ATOM 553 C C . LYS A 1 72 ? -3.783 19.355 5.242 1.00 73.69 72 LYS A C 1
ATOM 555 O O . LYS A 1 72 ? -4.980 19.315 4.988 1.00 73.69 72 LYS A O 1
ATOM 560 N N . ASP A 1 73 ? -2.865 19.779 4.379 1.00 75.25 73 ASP A N 1
ATOM 561 C CA . ASP A 1 73 ? -3.195 20.381 3.079 1.00 75.25 73 ASP A CA 1
ATOM 562 C C . ASP A 1 73 ? -3.347 19.343 1.953 1.00 75.25 73 ASP A C 1
ATOM 564 O O . ASP A 1 73 ? -3.717 19.678 0.829 1.00 75.25 73 ASP A O 1
ATOM 568 N N . LEU A 1 74 ? -3.082 18.065 2.240 1.00 71.56 74 LEU A N 1
ATOM 569 C CA . LEU A 1 74 ? -3.240 16.976 1.285 1.00 71.56 74 LEU A CA 1
ATOM 570 C C . LEU A 1 74 ? -4.577 16.277 1.529 1.00 71.56 74 LEU A C 1
ATOM 572 O O . LEU A 1 74 ? -4.783 15.662 2.575 1.00 71.56 74 LEU A O 1
ATOM 576 N N . LEU A 1 75 ? -5.463 16.327 0.530 1.00 73.81 75 LEU A N 1
ATOM 577 C CA . LEU A 1 75 ? -6.673 15.495 0.455 1.00 73.81 75 LEU A CA 1
ATOM 578 C C . LEU A 1 75 ? -7.603 15.629 1.680 1.00 73.81 75 LEU A C 1
ATOM 580 O O . LEU A 1 75 ? -8.248 14.666 2.084 1.00 73.81 75 LEU A O 1
ATOM 584 N N . GLY A 1 76 ? -7.659 16.820 2.285 1.00 75.88 76 GLY A N 1
ATOM 585 C CA . GLY A 1 76 ? -8.478 17.079 3.474 1.00 75.88 76 GLY A CA 1
ATOM 586 C C . GLY A 1 76 ? -7.885 16.554 4.787 1.00 75.88 76 GLY A C 1
ATOM 587 O O . GLY A 1 76 ? -8.614 16.447 5.770 1.00 75.88 76 GLY A O 1
ATOM 588 N N . GLY A 1 77 ? -6.585 16.239 4.820 1.00 83.81 77 GLY A N 1
ATOM 589 C CA . GLY A 1 77 ? -5.885 15.766 6.012 1.00 83.81 77 GLY A CA 1
ATOM 590 C C . GLY A 1 77 ? -5.735 14.249 6.046 1.00 83.81 77 GLY A C 1
ATOM 591 O O . GLY A 1 77 ? -6.350 13.579 6.874 1.00 83.81 77 GLY A O 1
ATOM 592 N N . VAL A 1 78 ? -4.889 13.695 5.175 1.00 88.06 78 VAL A N 1
ATOM 593 C CA . VAL A 1 78 ? -4.634 12.245 5.134 1.00 88.06 78 VAL A CA 1
ATOM 594 C C . VAL A 1 78 ? -3.352 11.841 5.860 1.00 88.06 78 VAL A C 1
ATOM 596 O O . VAL A 1 78 ? -2.349 12.556 5.865 1.00 88.06 78 VAL A O 1
ATOM 599 N N . THR A 1 79 ? -3.375 10.642 6.437 1.00 93.31 79 THR A N 1
ATOM 600 C CA . THR A 1 79 ? -2.189 9.920 6.912 1.00 93.31 79 THR A CA 1
ATOM 601 C C . THR A 1 79 ? -1.718 8.986 5.808 1.00 93.31 79 THR A C 1
ATOM 603 O O . THR A 1 79 ? -2.432 8.032 5.493 1.00 93.31 79 THR A O 1
ATOM 606 N N . SER A 1 80 ? -0.541 9.231 5.235 1.00 95.81 80 SER A N 1
ATOM 607 C CA . SER A 1 80 ? 0.093 8.320 4.277 1.00 95.81 80 SER A CA 1
ATOM 608 C C . SER A 1 80 ? 0.929 7.246 4.980 1.00 95.81 80 SER A C 1
ATOM 610 O O . SER A 1 80 ? 1.275 7.357 6.160 1.00 95.81 80 SER A O 1
ATOM 612 N N . LEU A 1 81 ? 1.240 6.184 4.240 1.00 97.50 81 LEU A N 1
ATOM 613 C CA . LEU A 1 81 ? 2.186 5.147 4.636 1.00 97.50 81 LEU A CA 1
ATOM 614 C C . LEU A 1 81 ? 3.391 5.197 3.703 1.00 97.50 81 LEU A C 1
ATOM 616 O O . LEU A 1 81 ? 3.224 5.347 2.493 1.00 97.50 81 LEU A O 1
ATOM 620 N N . THR A 1 82 ? 4.590 5.020 4.249 1.00 97.44 82 THR A N 1
ATOM 621 C CA . THR A 1 82 ? 5.822 4.897 3.458 1.00 97.44 82 THR A CA 1
ATOM 622 C C . THR A 1 82 ? 6.589 3.649 3.848 1.00 97.44 82 THR A C 1
ATOM 624 O O . THR A 1 82 ? 6.677 3.331 5.034 1.00 97.44 82 THR A O 1
ATOM 627 N N . PHE A 1 83 ? 7.178 2.967 2.875 1.00 96.12 83 PHE A N 1
ATOM 628 C CA . PHE A 1 83 ? 7.962 1.758 3.112 1.00 96.12 83 PHE A CA 1
ATOM 629 C C . PHE A 1 83 ? 8.988 1.541 2.003 1.00 96.12 83 PHE A C 1
ATOM 631 O O . PHE A 1 83 ? 8.798 1.959 0.859 1.00 96.12 83 PHE A O 1
ATOM 638 N N . THR A 1 84 ? 10.080 0.854 2.335 1.00 95.25 84 THR A N 1
ATOM 639 C CA . THR A 1 84 ? 11.036 0.378 1.334 1.00 95.25 84 THR A CA 1
ATOM 640 C C . THR A 1 84 ? 10.505 -0.897 0.698 1.00 95.25 84 THR A C 1
ATOM 642 O O . THR A 1 84 ? 10.444 -1.932 1.351 1.00 95.25 84 THR A O 1
ATOM 645 N N . GLY A 1 85 ? 10.140 -0.817 -0.577 1.00 95.44 85 GLY A N 1
ATOM 646 C CA . GLY A 1 85 ? 9.869 -1.978 -1.416 1.00 95.44 85 GLY A CA 1
ATOM 647 C C . GLY A 1 85 ? 10.963 -2.170 -2.457 1.00 95.44 85 GLY A C 1
ATOM 648 O O . GLY A 1 85 ? 12.073 -1.642 -2.341 1.00 95.44 85 GLY A O 1
ATOM 649 N N . ILE A 1 86 ? 10.624 -2.890 -3.516 1.00 96.44 86 ILE A N 1
ATOM 650 C CA . ILE A 1 86 ? 11.488 -3.097 -4.675 1.00 96.44 86 ILE A CA 1
ATOM 651 C C . ILE A 1 86 ? 10.773 -2.687 -5.957 1.00 96.44 86 ILE A C 1
ATOM 653 O O . ILE A 1 86 ? 9.560 -2.836 -6.095 1.00 96.44 86 ILE A O 1
ATOM 657 N N . ARG A 1 87 ? 11.557 -2.205 -6.913 1.00 97.12 87 ARG A N 1
ATOM 658 C CA . ARG A 1 87 ? 11.143 -1.892 -8.273 1.00 97.12 87 ARG A CA 1
ATOM 659 C C . ARG A 1 87 ? 11.868 -2.819 -9.233 1.00 97.12 87 ARG A C 1
ATOM 661 O O . ARG A 1 87 ? 13.089 -2.947 -9.160 1.00 97.12 87 ARG A O 1
ATOM 668 N N . THR A 1 88 ? 11.128 -3.466 -10.123 1.00 97.19 88 THR A N 1
ATOM 669 C C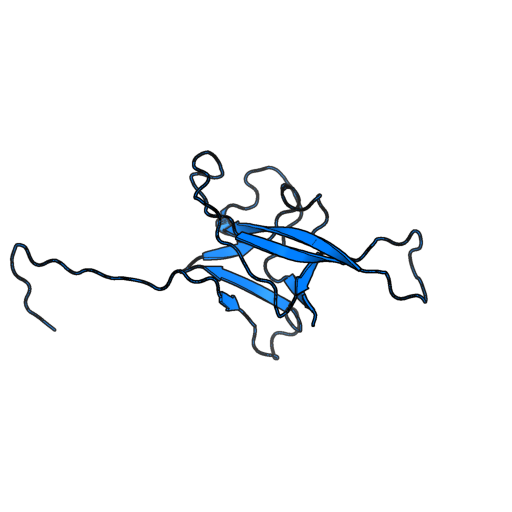A . THR A 1 88 ? 11.721 -4.221 -11.237 1.00 97.19 88 THR A CA 1
ATOM 670 C C . THR A 1 88 ? 12.217 -3.231 -12.291 1.00 97.19 88 THR A C 1
ATOM 672 O O . THR A 1 88 ? 11.466 -2.337 -12.671 1.00 97.19 88 THR A O 1
ATOM 675 N N . ARG A 1 89 ? 13.475 -3.349 -12.732 1.00 95.56 89 ARG A N 1
ATOM 676 C CA . ARG A 1 89 ? 14.029 -2.485 -13.781 1.00 95.56 89 ARG A CA 1
ATOM 677 C C . ARG A 1 89 ? 13.397 -2.817 -15.128 1.00 95.56 89 ARG A C 1
ATOM 679 O O . ARG A 1 89 ? 13.200 -3.987 -15.455 1.00 95.56 89 ARG A O 1
ATOM 686 N N . GLU A 1 90 ? 13.117 -1.775 -15.896 1.00 92.50 90 GLU A N 1
ATOM 687 C CA . GLU A 1 90 ? 12.735 -1.910 -17.295 1.00 92.50 90 GLU A CA 1
ATOM 688 C C . GLU A 1 90 ? 13.904 -2.480 -18.110 1.00 92.50 90 GLU A C 1
ATOM 690 O O . GLU A 1 90 ? 15.075 -2.266 -17.786 1.00 92.50 90 GLU A O 1
ATOM 695 N N . VAL A 1 91 ? 13.568 -3.242 -19.147 1.00 93.56 91 VAL A N 1
ATOM 696 C CA . VAL A 1 91 ? 14.509 -3.782 -20.128 1.00 93.56 91 VAL A CA 1
ATOM 697 C C . VAL A 1 91 ? 14.106 -3.268 -21.507 1.00 93.56 91 VAL A C 1
ATOM 699 O O . VAL A 1 91 ? 12.920 -3.207 -21.813 1.00 93.56 91 VAL A O 1
ATOM 702 N N . ASP A 1 92 ? 15.077 -2.964 -22.368 1.00 93.25 92 ASP A N 1
ATOM 703 C CA . ASP A 1 92 ? 14.832 -2.322 -23.676 1.00 93.25 92 ASP A CA 1
ATOM 704 C C . ASP A 1 92 ? 14.168 -3.242 -24.725 1.00 93.25 92 ASP A C 1
ATOM 706 O O . ASP A 1 92 ? 14.038 -2.895 -25.898 1.00 93.25 92 ASP A O 1
ATOM 710 N N . THR A 1 93 ? 13.775 -4.455 -24.335 1.00 95.38 93 THR A N 1
ATOM 711 C CA . THR A 1 93 ? 13.225 -5.478 -25.231 1.00 95.38 93 THR A CA 1
ATOM 712 C C . THR A 1 93 ? 11.888 -5.977 -24.711 1.00 95.38 93 THR A C 1
ATOM 714 O O . THR A 1 93 ? 11.687 -6.102 -23.507 1.00 95.38 93 THR A O 1
ATOM 717 N N . LEU A 1 94 ? 10.976 -6.322 -25.625 1.00 94.81 94 LEU A N 1
ATOM 718 C CA . LEU A 1 94 ? 9.661 -6.851 -25.250 1.00 94.81 94 LEU A CA 1
ATOM 719 C C . LEU A 1 94 ? 9.759 -8.204 -24.521 1.00 94.81 94 LEU A C 1
ATOM 721 O O . LEU A 1 94 ? 8.940 -8.502 -23.655 1.00 94.81 94 LEU A O 1
ATOM 725 N N . TYR A 1 95 ? 10.766 -9.014 -24.864 1.00 95.56 95 TYR A N 1
ATOM 726 C CA . TYR A 1 95 ? 11.029 -10.314 -24.255 1.00 95.56 95 TYR A CA 1
ATOM 727 C C . TYR A 1 95 ? 12.527 -10.492 -24.014 1.00 95.56 95 TYR A C 1
ATOM 729 O O . TYR A 1 95 ? 13.340 -10.210 -24.892 1.00 95.56 95 TYR A O 1
ATOM 737 N N . THR A 1 96 ? 12.880 -11.030 -22.848 1.00 94.62 96 THR A N 1
ATOM 738 C CA . THR A 1 96 ? 14.258 -11.354 -22.467 1.00 94.62 96 THR A CA 1
ATOM 739 C C . THR A 1 96 ? 14.313 -12.725 -21.794 1.00 94.62 96 THR A C 1
ATOM 741 O O . THR A 1 96 ? 13.387 -13.114 -21.082 1.00 94.62 96 THR A O 1
ATOM 744 N N . TYR A 1 97 ? 15.405 -13.461 -22.010 1.00 96.12 97 TYR A N 1
ATOM 745 C CA . TYR A 1 97 ? 15.697 -14.713 -21.297 1.00 96.12 97 TYR A CA 1
ATOM 746 C C . TYR A 1 97 ? 16.397 -14.477 -19.952 1.00 96.12 97 TYR A C 1
ATOM 748 O O . TYR A 1 97 ? 16.584 -15.413 -19.175 1.00 96.12 97 TYR A O 1
ATOM 756 N N . HIS A 1 98 ? 16.783 -13.232 -19.664 1.00 95.19 98 HIS A N 1
ATOM 757 C CA . HIS A 1 98 ? 17.406 -12.847 -18.407 1.00 95.19 98 HIS A CA 1
ATOM 758 C C . HIS A 1 98 ? 16.357 -12.261 -17.470 1.00 95.19 98 HIS A C 1
ATOM 760 O O . HIS A 1 98 ? 15.600 -11.370 -17.850 1.00 95.19 98 HIS A O 1
ATOM 766 N N . LYS A 1 99 ? 16.327 -12.747 -16.226 1.00 94.38 99 LYS A N 1
ATOM 767 C CA . LYS A 1 99 ? 15.466 -12.184 -15.185 1.00 94.38 99 LYS A CA 1
ATOM 768 C C . LYS A 1 99 ? 15.826 -10.701 -14.992 1.00 94.38 99 LYS A C 1
ATOM 770 O O . LYS A 1 99 ? 16.989 -10.433 -14.696 1.00 94.38 99 LYS A O 1
ATOM 775 N N . PRO A 1 100 ? 14.873 -9.761 -15.129 1.00 95.31 100 PRO A N 1
ATOM 776 C CA . PRO A 1 100 ? 15.156 -8.353 -14.892 1.00 95.31 100 PRO A CA 1
ATOM 777 C C . PRO A 1 100 ? 15.619 -8.105 -13.456 1.00 95.31 100 PRO A C 1
ATOM 779 O O . PRO A 1 100 ? 15.085 -8.691 -12.506 1.00 95.31 100 PRO A O 1
ATOM 782 N N . ASP A 1 101 ? 16.590 -7.210 -13.309 1.00 96.06 101 ASP A N 1
ATOM 783 C CA . ASP A 1 101 ? 17.093 -6.796 -12.006 1.00 96.06 101 ASP A CA 1
ATOM 784 C C . ASP A 1 101 ? 16.022 -6.054 -11.204 1.00 96.06 101 ASP A C 1
ATOM 786 O O . ASP A 1 101 ? 15.118 -5.413 -11.745 1.00 96.06 101 ASP A O 1
ATOM 790 N N . THR A 1 102 ? 16.157 -6.085 -9.882 1.00 96.44 102 THR A N 1
ATOM 791 C CA . THR A 1 102 ? 15.325 -5.300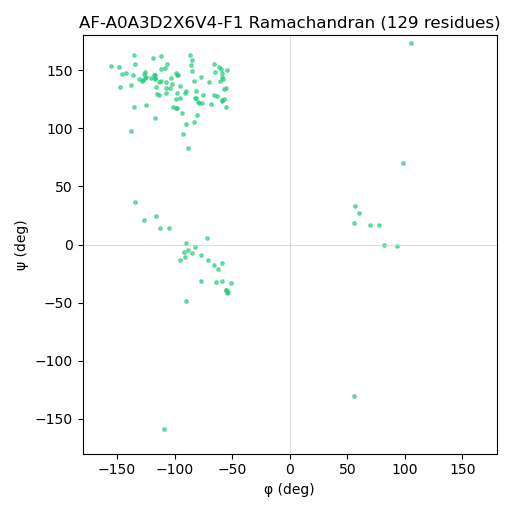 -8.967 1.00 96.44 102 THR A CA 1
ATOM 792 C C . THR A 1 102 ? 16.176 -4.329 -8.171 1.00 96.44 102 THR A C 1
ATOM 794 O O . THR A 1 102 ? 17.302 -4.651 -7.797 1.00 96.44 102 THR A O 1
ATOM 797 N N . VAL A 1 103 ? 15.625 -3.160 -7.859 1.00 96.12 103 VAL A N 1
ATOM 798 C CA . VAL A 1 103 ? 16.271 -2.156 -7.006 1.00 96.12 103 VAL A CA 1
ATOM 799 C C . VAL A 1 103 ? 15.375 -1.783 -5.835 1.00 96.12 103 VAL A C 1
ATOM 801 O O . VAL A 1 103 ? 14.160 -1.705 -6.020 1.00 96.12 103 VAL A O 1
ATOM 804 N N . PRO A 1 104 ? 15.932 -1.518 -4.643 1.00 95.81 104 PRO A N 1
ATOM 805 C CA . PRO A 1 104 ? 15.168 -0.916 -3.560 1.00 95.81 104 PRO A CA 1
ATOM 806 C C . PRO A 1 104 ? 14.574 0.430 -3.984 1.00 95.81 104 PRO A C 1
ATOM 808 O O . PRO A 1 104 ? 15.215 1.209 -4.692 1.00 95.81 104 PRO A O 1
ATOM 811 N N . CYS A 1 105 ? 13.359 0.724 -3.533 1.00 96.06 105 CYS A N 1
ATOM 812 C CA . CYS A 1 105 ? 12.726 2.023 -3.740 1.00 96.06 105 CYS A CA 1
ATOM 813 C C . CYS A 1 105 ? 11.803 2.373 -2.571 1.00 96.06 105 CYS A C 1
ATOM 815 O O . CYS A 1 105 ? 11.261 1.485 -1.912 1.00 96.06 105 CYS A O 1
ATOM 817 N N . ASN A 1 106 ? 11.611 3.668 -2.323 1.00 96.44 106 ASN A N 1
ATOM 818 C CA . ASN A 1 106 ? 10.590 4.126 -1.391 1.00 96.44 106 ASN A CA 1
ATOM 819 C C . ASN A 1 106 ? 9.226 4.140 -2.089 1.00 96.44 106 ASN 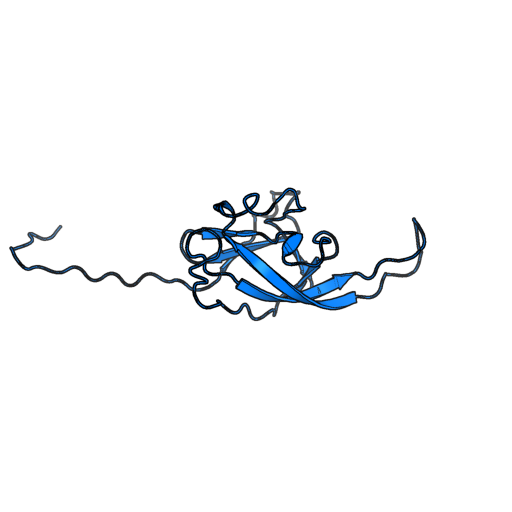A C 1
ATOM 821 O O . ASN A 1 106 ? 9.108 4.668 -3.195 1.00 96.44 106 ASN A O 1
ATOM 825 N N . ILE A 1 107 ? 8.219 3.575 -1.432 1.00 97.69 107 ILE A N 1
ATOM 826 C CA . ILE A 1 107 ? 6.840 3.508 -1.910 1.00 97.69 107 ILE A CA 1
ATOM 827 C C . ILE A 1 107 ? 5.972 4.315 -0.954 1.00 97.69 107 ILE A C 1
ATOM 829 O O . ILE A 1 107 ? 6.105 4.185 0.265 1.00 97.69 107 ILE A O 1
ATOM 833 N N . THR A 1 108 ? 5.073 5.118 -1.515 1.00 97.50 108 THR A N 1
ATOM 834 C CA . THR A 1 108 ? 4.088 5.893 -0.757 1.00 97.50 108 THR A CA 1
ATOM 835 C C . THR A 1 108 ? 2.691 5.371 -1.060 1.00 97.50 108 THR A C 1
ATOM 837 O O . THR A 1 108 ? 2.300 5.259 -2.223 1.00 97.50 108 THR A O 1
ATOM 840 N N . ALA A 1 109 ? 1.926 5.078 -0.013 1.00 97.88 109 ALA A N 1
ATOM 841 C CA . ALA A 1 109 ? 0.524 4.709 -0.112 1.00 97.88 109 ALA A CA 1
ATOM 842 C C . ALA A 1 109 ? -0.362 5.735 0.600 1.00 97.88 109 ALA A C 1
ATOM 844 O O . ALA A 1 109 ? -0.022 6.251 1.668 1.00 97.88 109 ALA A O 1
ATOM 845 N N . ILE A 1 110 ? -1.529 5.993 0.022 1.00 97.19 110 ILE A N 1
ATOM 846 C CA . ILE A 1 110 ? -2.563 6.879 0.564 1.00 97.19 110 ILE A CA 1
ATOM 847 C C . ILE A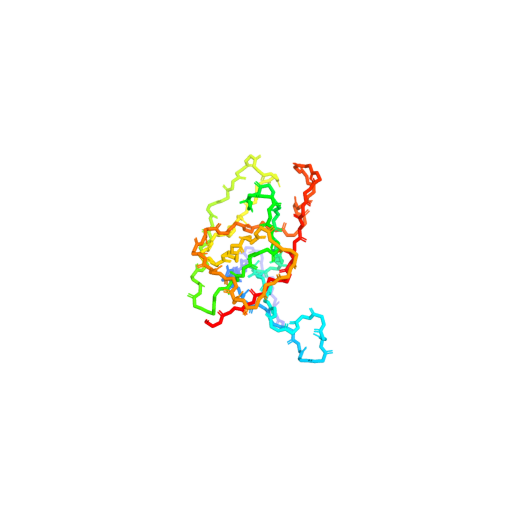 1 110 ? -3.852 6.090 0.820 1.00 97.19 110 ILE A C 1
ATOM 849 O O . ILE A 1 110 ? -4.019 5.009 0.248 1.00 97.19 110 ILE A O 1
ATOM 853 N N . PRO A 1 111 ? -4.777 6.585 1.661 1.00 97.31 111 PRO A N 1
ATOM 854 C CA . PRO A 1 111 ? -6.090 5.967 1.799 1.00 97.31 111 PRO A CA 1
ATOM 855 C C . PRO A 1 111 ? -6.791 5.849 0.441 1.00 97.31 111 PRO A C 1
ATOM 857 O O . PRO A 1 111 ? -6.830 6.812 -0.323 1.00 97.31 111 PRO A O 1
ATOM 860 N N . TYR A 1 112 ? -7.380 4.687 0.158 1.00 97.81 112 TYR A N 1
ATOM 861 C CA . TYR A 1 112 ? -7.982 4.373 -1.141 1.00 97.81 112 TYR A CA 1
ATOM 862 C C . TYR A 1 112 ? -9.035 5.398 -1.582 1.00 97.81 112 TYR A C 1
ATOM 864 O O . TYR A 1 112 ? -9.073 5.781 -2.747 1.00 97.81 112 TYR A O 1
ATOM 872 N N . TYR A 1 113 ? -9.851 5.896 -0.648 1.00 95.19 113 TYR A N 1
ATOM 873 C CA . TYR A 1 113 ? -10.886 6.889 -0.956 1.00 95.19 113 TYR A CA 1
ATOM 874 C C . TYR A 1 113 ? -10.319 8.215 -1.492 1.00 95.19 113 TYR A C 1
ATOM 876 O O . TYR A 1 113 ? -11.054 8.991 -2.097 1.00 95.19 113 TYR A O 1
ATOM 884 N N . ALA A 1 114 ? -9.042 8.504 -1.228 1.00 94.00 114 ALA A N 1
ATOM 885 C CA . ALA A 1 114 ? -8.417 9.779 -1.545 1.00 94.00 114 ALA A CA 1
ATOM 886 C C . ALA A 1 114 ? -7.758 9.786 -2.941 1.00 94.00 114 ALA A C 1
ATOM 888 O O . ALA A 1 114 ? -7.403 10.853 -3.448 1.00 94.00 114 ALA A O 1
ATOM 889 N N . TRP A 1 115 ? -7.635 8.620 -3.587 1.00 94.50 115 TRP A N 1
ATOM 890 C CA . TRP A 1 115 ? -7.143 8.486 -4.961 1.00 94.50 115 TRP A CA 1
ATOM 891 C C . TRP A 1 115 ? -8.011 9.256 -5.973 1.00 94.50 115 TRP A C 1
ATOM 893 O O . TRP A 1 115 ? -9.210 9.442 -5.768 1.00 94.50 115 TRP A O 1
ATOM 903 N N . GLY A 1 116 ? -7.405 9.704 -7.080 1.00 91.75 116 GLY A N 1
ATOM 904 C CA . GLY A 1 116 ? -8.118 10.342 -8.195 1.00 91.75 116 GLY A CA 1
ATOM 905 C C . GLY A 1 116 ? -8.425 11.828 -7.988 1.00 91.75 116 GLY A C 1
ATOM 906 O O . GLY A 1 116 ? -8.951 12.485 -8.881 1.00 91.75 116 GLY A O 1
ATOM 907 N N . ASN A 1 117 ? -8.036 12.389 -6.841 1.00 92.94 117 ASN A N 1
ATOM 908 C CA . ASN A 1 117 ? -8.198 13.810 -6.518 1.00 92.94 117 ASN A CA 1
ATOM 909 C C . ASN A 1 117 ? -6.997 14.677 -6.949 1.00 92.94 117 ASN A C 1
ATOM 911 O O . ASN A 1 117 ? -6.984 15.880 -6.699 1.00 92.94 117 ASN A O 1
ATOM 915 N N . ARG A 1 118 ? -5.968 14.080 -7.571 1.00 92.00 118 ARG A N 1
ATOM 916 C CA . ARG A 1 118 ? -4.716 14.755 -7.980 1.00 92.00 118 ARG A CA 1
ATOM 917 C C . ARG A 1 118 ? -4.378 14.553 -9.461 1.00 92.00 118 ARG A C 1
ATOM 919 O O . ARG A 1 118 ? -3.232 14.712 -9.870 1.00 92.00 118 ARG A O 1
ATOM 926 N N . GLY A 1 119 ? -5.387 14.219 -10.264 1.00 90.81 119 GLY A N 1
ATOM 927 C CA . GLY A 1 119 ? -5.249 13.905 -11.684 1.00 90.81 119 GLY A CA 1
ATOM 928 C C . GLY A 1 119 ? -5.380 12.411 -11.983 1.00 90.81 119 GLY A C 1
ATOM 929 O O . GLY A 1 119 ? -5.489 11.577 -11.086 1.00 90.81 119 GLY A O 1
ATOM 930 N N . ILE A 1 120 ? -5.396 12.076 -13.274 1.00 92.00 120 ILE A N 1
ATOM 931 C CA . ILE A 1 120 ? -5.549 10.695 -13.742 1.00 92.00 120 ILE A CA 1
ATOM 932 C C . ILE A 1 120 ? -4.179 10.023 -13.716 1.00 92.00 120 ILE A C 1
ATOM 934 O O . ILE A 1 120 ? -3.338 10.281 -14.576 1.00 92.00 120 ILE A O 1
ATOM 938 N N . THR A 1 121 ? -3.960 9.147 -12.738 1.00 94.94 121 THR A N 1
ATOM 939 C CA . THR A 1 121 ? -2.744 8.332 -12.645 1.00 94.94 121 THR A CA 1
ATOM 940 C C . THR A 1 121 ? -3.077 6.879 -12.317 1.00 94.94 121 THR A C 1
ATOM 942 O O . THR A 1 121 ? -4.191 6.552 -11.899 1.00 94.94 121 THR A O 1
ATOM 945 N N . GLN A 1 122 ? -2.111 5.988 -12.547 1.00 96.81 122 GLN A N 1
ATOM 946 C CA . GLN A 1 122 ? -2.240 4.570 -12.218 1.00 96.81 122 GLN A CA 1
ATOM 947 C C . GLN A 1 122 ? -2.515 4.373 -10.717 1.00 96.81 122 GLN A C 1
ATOM 949 O O . GLN A 1 122 ? -2.003 5.125 -9.888 1.00 96.81 122 GLN A O 1
ATOM 954 N N . MET A 1 123 ? -3.270 3.332 -10.358 1.00 97.62 123 MET A N 1
ATOM 955 C CA . MET A 1 123 ? -3.521 2.973 -8.959 1.00 97.62 123 MET A CA 1
ATOM 956 C C . MET A 1 123 ? -3.632 1.466 -8.756 1.00 97.62 123 MET A C 1
ATOM 958 O O . MET A 1 123 ? -4.099 0.737 -9.634 1.00 97.62 123 MET A O 1
ATOM 962 N N . ARG A 1 124 ? -3.176 1.000 -7.588 1.00 97.94 124 ARG A N 1
ATOM 963 C CA . ARG A 1 124 ? -3.306 -0.395 -7.155 1.00 97.94 124 ARG A CA 1
ATOM 964 C C . ARG A 1 124 ? -3.459 -0.487 -5.637 1.00 97.94 124 ARG A C 1
ATOM 966 O O . ARG A 1 124 ? -2.724 0.154 -4.891 1.00 97.94 124 ARG A O 1
ATOM 973 N N . VAL A 1 125 ? -4.395 -1.328 -5.196 1.00 98.50 125 VAL A N 1
ATOM 974 C CA . VAL A 1 125 ? -4.587 -1.706 -3.780 1.00 98.50 125 VAL A CA 1
ATOM 975 C C . VAL A 1 125 ? -3.758 -2.942 -3.426 1.00 98.50 125 VAL A C 1
ATOM 977 O O . VAL A 1 125 ? -3.038 -2.951 -2.435 1.00 98.50 125 VAL A O 1
ATOM 980 N N . TRP A 1 126 ? -3.845 -3.981 -4.258 1.00 98.38 126 TRP A N 1
ATOM 981 C CA . TRP A 1 126 ? -3.173 -5.266 -4.063 1.00 98.38 126 TRP A CA 1
ATOM 982 C C . TRP A 1 126 ? -1.794 -5.250 -4.718 1.00 98.38 126 TRP A C 1
ATOM 984 O O . TRP A 1 126 ? -1.700 -5.320 -5.939 1.00 98.38 126 TRP A O 1
ATOM 994 N N . ILE A 1 127 ? -0.736 -5.113 -3.922 1.00 97.94 127 ILE A N 1
ATOM 995 C CA . ILE A 1 127 ? 0.657 -4.978 -4.367 1.00 97.94 127 ILE A CA 1
ATOM 996 C C . ILE A 1 127 ? 1.315 -6.364 -4.350 1.00 97.94 127 ILE A C 1
ATOM 998 O O . ILE A 1 127 ? 1.127 -7.079 -3.368 1.00 97.94 127 ILE A O 1
ATOM 1002 N N . PRO A 1 128 ? 2.100 -6.761 -5.369 1.00 97.69 128 PRO A N 1
ATOM 1003 C CA . PRO A 1 128 ? 2.859 -8.006 -5.300 1.00 97.69 128 PRO A CA 1
ATOM 1004 C C . PRO A 1 128 ? 3.777 -8.012 -4.075 1.00 97.69 128 PRO A C 1
ATOM 1006 O O . PRO A 1 128 ? 4.476 -7.026 -3.835 1.00 97.69 128 PRO A O 1
ATOM 1009 N N . GLU A 1 129 ? 3.797 -9.105 -3.320 1.00 96.62 129 GLU A N 1
ATOM 1010 C CA . GLU A 1 129 ? 4.748 -9.310 -2.226 1.00 96.62 129 GLU A CA 1
ATOM 1011 C C . GLU A 1 129 ? 5.861 -10.262 -2.673 1.00 96.62 129 GLU A C 1
ATOM 1013 O O . GLU A 1 129 ? 5.613 -11.242 -3.379 1.00 96.62 129 GLU A O 1
ATOM 1018 N N . ARG A 1 130 ? 7.105 -9.954 -2.300 1.00 92.62 130 ARG A N 1
ATOM 1019 C CA . ARG A 1 130 ? 8.263 -10.820 -2.540 1.00 92.62 130 ARG A CA 1
ATOM 1020 C C . ARG A 1 130 ? 9.010 -11.099 -1.237 1.00 92.62 130 ARG A C 1
ATOM 1022 O O . ARG A 1 130 ? 9.150 -10.202 -0.405 1.00 92.62 130 ARG A O 1
ATOM 1029 N N . SER A 1 131 ? 9.508 -12.325 -1.122 1.00 80.94 131 SER A N 1
ATOM 1030 C CA . SER A 1 131 ? 10.481 -12.768 -0.118 1.00 80.94 131 SER A CA 1
ATOM 1031 C C . SER A 1 131 ? 11.836 -12.098 -0.314 1.00 80.94 131 SER A C 1
ATOM 1033 O O . SER A 1 131 ? 12.281 -12.081 -1.490 1.00 80.94 131 SER A O 1
#

Sequence (131 aa):
TKEYQEGDEIELTLDMSVHKVYTNSKVANNTGMVALQRGPLVYCVEGIDNQNDILSLSLTEHSLITVQPVIKDLLGGVTSLTFTGIRTREVDTLYTYHKPDTVPCNITAIPYYAWGNRGITQMRVWIPERS

Foldseek 3Di:
DDDDDPPDDDDDDDFQDKDWDADDVVPVVQVQWTFIDGDPFTKKFWCVQPVLDQPQWAAEPPKDKDWAAFPCPQQNTWIKIKTWTKGFDDDPDPDDPDRTDIDIDITIITGPVSPPVPHDTDMDRIHRYDD

Solvent-accessible surface area (backbone atoms only — not comparable to full-atom values): 8064 Å² total; per-residue (Å²): 140,82,91,82,58,96,88,71,80,85,88,81,90,74,78,66,61,79,40,83,45,72,69,64,84,87,44,67,95,44,64,63,29,34,29,45,32,42,57,96,42,50,30,21,39,42,7,87,65,35,84,68,51,65,82,46,41,28,42,38,79,80,46,65,75,42,78,45,76,67,38,63,89,45,89,84,46,40,57,37,37,40,30,58,24,35,32,51,50,87,66,103,53,100,73,74,97,64,83,69,56,72,42,82,38,78,41,41,31,38,46,49,90,60,62,74,78,86,54,96,59,58,72,46,48,67,38,40,53,40,130

InterPro domains:
  IPR049049 Non-reducing end beta-L-arabinofuranosidase-like, GH127 C-terminal domain [PF20737] (18-128)
  IPR049174 Non-reducing end beta-L-arabinofuranosidase-like [PTHR43465] (2-129)

Nearest PDB structures (foldseek):
  4qk0-assembly2_D  TM=9.569E-01  e=1.812E-11  Geobacillus stearothermophilus
  3wkw-assembly1_A-2  TM=8.837E-01  e=7.059E-10  Bifidobacterium longum subsp. longum JCM 1217
  3wrg-assembly1_A  TM=8.834E-01  e=1.155E-09  Bifidobacterium longum subsp. longum JCM 1217
  3wrf-assembly1_A  TM=8.829E-01  e=1.603E-09  Bifidobacterium longum subsp. longum JCM 1217
  7exw-assembly1_A-2  TM=8.820E-01  e=4.783E-09  Bifidobacterium longum subsp. longum JCM 1217

Organism: NCBI:txid66219

Secondary structure (DSSP, 8-state):
-----TT-----PPP--EEEE---TT-GGGTTEEEEEETTEEEEEEGGGTTT--TTEEEETTPPEEEPPPBTTSTTTB--EEEEEEEEPP-SSS--SSPPPEEEEEEEEEEGGGTTSSSS--EESSEEEE-

pLDDT: mean 94.26, std 5.5, range [71.56, 98.56]